Protein AF-A0A0W0SBX5-F1 (afdb_monomer)

Structure (mmCIF, N/CA/C/O backbone):
data_AF-A0A0W0SBX5-F1
#
_entry.id   AF-A0A0W0SBX5-F1
#
loop_
_atom_site.group_PDB
_atom_site.id
_atom_site.type_symbol
_atom_site.label_atom_id
_atom_site.label_alt_id
_atom_site.label_comp_id
_atom_site.label_asym_id
_atom_site.label_entity_id
_atom_site.label_seq_id
_atom_site.pdbx_PDB_ins_code
_atom_site.Cartn_x
_atom_site.Cartn_y
_atom_site.Cartn_z
_atom_site.occupancy
_atom_site.B_iso_or_equiv
_atom_site.auth_seq_id
_atom_site.auth_comp_id
_atom_site.auth_asym_id
_atom_site.auth_atom_id
_atom_site.pdbx_PDB_model_num
ATOM 1 N N . MET A 1 1 ? -6.086 -5.285 13.577 1.00 61.78 1 MET A N 1
ATOM 2 C CA . MET A 1 1 ? -5.305 -4.269 12.849 1.00 61.78 1 MET A CA 1
ATOM 3 C C . MET A 1 1 ? -6.136 -3.092 12.335 1.00 61.78 1 MET A C 1
ATOM 5 O O . MET A 1 1 ? -6.107 -2.035 12.955 1.00 61.78 1 MET A O 1
ATOM 9 N N . ALA A 1 2 ? -6.950 -3.253 11.285 1.00 60.94 2 ALA A N 1
ATOM 10 C CA . ALA A 1 2 ? -7.638 -2.126 10.636 1.00 60.94 2 ALA A CA 1
ATOM 11 C C . ALA A 1 2 ? -8.625 -1.367 11.563 1.00 60.94 2 ALA A C 1
ATOM 13 O O . ALA A 1 2 ? -8.755 -0.146 11.494 1.00 60.94 2 ALA A O 1
ATOM 14 N N . ARG A 1 3 ? -9.231 -2.065 12.538 1.00 68.69 3 ARG A N 1
ATOM 15 C CA . ARG A 1 3 ? -10.043 -1.441 13.605 1.00 68.69 3 ARG A CA 1
ATOM 16 C C . ARG A 1 3 ? -9.234 -0.574 14.584 1.00 68.69 3 ARG A C 1
ATOM 18 O O . ARG A 1 3 ? -9.769 0.415 15.066 1.00 68.69 3 ARG A O 1
ATOM 25 N N . GLN A 1 4 ? -7.970 -0.916 14.855 1.00 70.38 4 GLN A N 1
ATOM 26 C CA . GLN A 1 4 ? -7.074 -0.150 15.741 1.00 70.38 4 GLN A CA 1
ATOM 27 C C . GLN A 1 4 ? -6.416 1.036 15.026 1.00 70.38 4 GLN A C 1
ATOM 29 O O . GLN A 1 4 ? -6.251 2.087 15.633 1.00 70.38 4 GLN A O 1
ATOM 34 N N . LEU A 1 5 ? -6.108 0.904 13.728 1.00 74.12 5 LEU A N 1
ATOM 35 C CA . LEU A 1 5 ? -5.734 2.043 12.878 1.00 74.12 5 LEU A CA 1
ATOM 36 C C . LEU A 1 5 ? -6.829 3.116 12.880 1.00 74.12 5 LEU A C 1
ATOM 38 O O . LEU A 1 5 ? -6.539 4.311 12.829 1.00 74.12 5 LEU A O 1
ATOM 42 N N . GLY A 1 6 ? -8.088 2.684 12.953 1.00 80.56 6 GLY A N 1
ATOM 43 C CA . GLY A 1 6 ? -9.245 3.557 12.894 1.00 80.56 6 GLY A CA 1
ATOM 44 C C . GLY A 1 6 ? -9.530 4.024 11.467 1.00 80.56 6 GLY A C 1
ATOM 45 O O . GLY A 1 6 ? -8.659 4.068 10.593 1.00 80.56 6 GLY A O 1
ATOM 46 N N . LYS A 1 7 ? -10.787 4.404 11.227 1.00 82.88 7 LYS A N 1
ATOM 47 C CA . LYS A 1 7 ? -11.286 4.758 9.891 1.00 82.88 7 LYS A CA 1
ATOM 48 C C . LYS A 1 7 ? -10.495 5.894 9.234 1.00 82.88 7 LYS A C 1
ATOM 50 O O . LYS A 1 7 ? -10.213 5.838 8.043 1.00 82.88 7 LYS A O 1
ATOM 55 N N . LYS A 1 8 ? -10.087 6.899 10.018 1.00 86.00 8 LYS A N 1
ATOM 56 C CA . LYS A 1 8 ? -9.331 8.058 9.519 1.00 86.00 8 LYS A CA 1
ATOM 57 C C . LYS A 1 8 ? -7.982 7.652 8.920 1.00 86.00 8 LYS A C 1
ATOM 59 O O . LYS A 1 8 ? -7.665 8.078 7.817 1.00 86.00 8 LYS A O 1
ATOM 64 N N . ASN A 1 9 ? -7.205 6.821 9.614 1.00 87.31 9 ASN A N 1
ATOM 65 C CA . ASN A 1 9 ? -5.899 6.387 9.112 1.00 87.31 9 ASN A CA 1
ATOM 66 C C . ASN A 1 9 ? -6.038 5.379 7.971 1.00 87.31 9 ASN A C 1
ATOM 68 O O . ASN A 1 9 ? -5.261 5.436 7.025 1.00 87.31 9 ASN A O 1
ATOM 72 N N . CYS A 1 10 ? -7.060 4.519 8.022 1.00 87.56 10 CYS A N 1
ATOM 73 C CA . CYS A 1 10 ? -7.379 3.622 6.915 1.00 87.56 10 CYS A CA 1
ATOM 74 C C . CYS A 1 10 ? -7.674 4.399 5.624 1.00 87.56 10 CYS A C 1
ATOM 76 O O . CYS A 1 10 ? -7.134 4.072 4.575 1.00 87.56 10 CYS A O 1
ATOM 78 N N . ASN A 1 11 ? -8.466 5.470 5.703 1.00 88.06 11 ASN A N 1
ATOM 79 C CA . ASN A 1 11 ? -8.719 6.326 4.546 1.00 88.06 11 ASN A CA 1
ATOM 80 C C . ASN A 1 11 ? -7.433 6.981 4.040 1.00 88.06 11 ASN A C 1
ATOM 82 O O . ASN A 1 11 ? -7.131 6.855 2.868 1.00 88.06 11 ASN A O 1
ATOM 86 N N . ARG A 1 12 ? -6.619 7.574 4.922 1.00 91.06 12 ARG A N 1
ATOM 87 C CA . ARG A 1 12 ? -5.357 8.218 4.512 1.00 91.06 12 ARG A CA 1
ATOM 88 C C . ARG A 1 12 ? -4.397 7.264 3.798 1.00 91.06 12 ARG A C 1
ATOM 90 O O . ARG A 1 12 ? -3.801 7.644 2.799 1.00 91.06 12 ARG A O 1
ATOM 97 N N . LEU A 1 13 ? -4.248 6.041 4.308 1.00 91.62 13 LEU A N 1
ATOM 98 C CA . LEU A 1 13 ? -3.423 5.014 3.668 1.00 91.62 13 LEU A CA 1
ATOM 99 C C . LEU A 1 13 ? -4.002 4.611 2.310 1.00 91.62 13 LEU A C 1
ATOM 101 O O . LEU A 1 13 ? -3.260 4.505 1.341 1.00 91.62 13 LEU A O 1
ATOM 105 N N . TYR A 1 14 ? -5.319 4.416 2.230 1.00 89.81 14 TYR A N 1
ATOM 106 C CA . TYR A 1 14 ? -5.990 4.073 0.980 1.00 89.81 14 TYR A CA 1
ATOM 107 C C . TYR A 1 14 ? -5.849 5.184 -0.070 1.00 89.81 14 TYR A C 1
ATOM 109 O O . TYR A 1 14 ? -5.483 4.908 -1.209 1.00 89.81 14 TYR A O 1
ATOM 117 N N . ASP A 1 15 ? -6.077 6.435 0.329 1.00 89.69 15 ASP A N 1
ATOM 118 C CA . ASP A 1 15 ? -6.019 7.619 -0.531 1.00 89.69 15 ASP A CA 1
ATOM 119 C C . ASP A 1 15 ? -4.601 7.882 -1.058 1.00 89.69 15 ASP A C 1
ATOM 121 O O . ASP A 1 15 ? -4.455 8.389 -2.164 1.00 89.69 15 ASP A O 1
ATOM 125 N N . ALA A 1 16 ? -3.562 7.513 -0.300 1.00 92.56 16 ALA A N 1
ATOM 126 C CA . ALA A 1 16 ? -2.168 7.591 -0.741 1.00 92.56 16 ALA A CA 1
ATOM 127 C C . ALA A 1 16 ? -1.755 6.393 -1.617 1.00 92.56 16 ALA A C 1
ATOM 129 O O . ALA A 1 16 ? -1.022 6.556 -2.590 1.00 92.56 16 ALA A O 1
ATOM 130 N N . LEU A 1 17 ? -2.240 5.186 -1.304 1.00 92.50 17 LEU A N 1
ATOM 131 C CA . LEU A 1 17 ? -1.920 3.974 -2.065 1.00 92.50 17 LEU A CA 1
ATOM 132 C C . LEU A 1 17 ? -2.602 3.953 -3.434 1.00 92.50 17 LEU A C 1
ATOM 134 O O . LEU A 1 17 ? -2.013 3.486 -4.401 1.00 92.50 17 LEU A O 1
ATOM 138 N N . HIS A 1 18 ? -3.837 4.449 -3.525 1.00 90.81 18 HIS A N 1
ATOM 139 C CA . HIS A 1 18 ? -4.639 4.399 -4.745 1.00 90.81 18 HIS A CA 1
ATOM 140 C C . HIS A 1 18 ? -3.977 5.092 -5.948 1.00 90.81 18 HIS A C 1
ATOM 142 O O . HIS A 1 18 ? -3.876 4.472 -7.003 1.00 90.81 18 HIS A O 1
ATOM 148 N N . PRO A 1 19 ? -3.514 6.352 -5.861 1.00 90.44 19 PRO A N 1
ATOM 149 C CA . PRO A 1 19 ? -2.805 6.970 -6.975 1.00 90.44 19 PRO A CA 1
ATOM 150 C C . PRO A 1 19 ? -1.482 6.254 -7.264 1.00 90.44 19 PRO A C 1
ATOM 152 O O . PRO A 1 19 ? -1.162 6.045 -8.428 1.00 90.44 19 PRO A O 1
ATOM 155 N N . LEU A 1 20 ? -0.759 5.816 -6.226 1.00 91.62 20 LEU A N 1
ATOM 156 C CA . LEU A 1 20 ? 0.518 5.129 -6.387 1.00 91.62 20 LEU A CA 1
ATOM 157 C C . LEU A 1 20 ? 0.365 3.813 -7.160 1.00 91.62 20 LEU A C 1
ATOM 159 O O . LEU A 1 20 ? 1.062 3.622 -8.144 1.00 91.62 20 LEU A O 1
ATOM 163 N N . ILE A 1 21 ? -0.566 2.935 -6.763 1.00 90.25 21 ILE A N 1
ATOM 164 C CA . ILE A 1 21 ? -0.762 1.602 -7.367 1.00 90.25 21 ILE A CA 1
ATOM 165 C C . ILE A 1 21 ? -1.194 1.671 -8.840 1.00 90.25 21 ILE A C 1
ATOM 167 O O . ILE A 1 21 ? -0.998 0.722 -9.596 1.00 90.25 21 ILE A O 1
ATOM 171 N N . ASN A 1 22 ? -1.795 2.792 -9.246 1.00 88.25 22 ASN A N 1
ATOM 172 C CA . ASN A 1 22 ? -2.216 3.022 -10.624 1.00 88.25 22 ASN A CA 1
ATOM 173 C C . ASN A 1 22 ? -1.044 3.422 -11.539 1.00 88.25 22 ASN A C 1
ATOM 175 O O . ASN A 1 22 ? -1.139 3.250 -12.753 1.00 88.25 22 ASN A O 1
ATOM 179 N N . GLU A 1 23 ? 0.080 3.880 -10.981 1.00 88.62 23 GLU A N 1
ATOM 180 C CA . GLU A 1 23 ? 1.330 4.120 -11.711 1.00 88.62 23 GLU A CA 1
ATOM 181 C C . GLU A 1 23 ? 2.117 2.805 -11.863 1.00 88.62 23 GLU A C 1
ATOM 183 O O . GLU A 1 23 ? 3.147 2.585 -11.225 1.00 88.62 23 GLU A O 1
ATOM 188 N N . LYS A 1 24 ? 1.614 1.894 -12.710 1.00 85.56 24 LYS A N 1
ATOM 189 C CA . LYS A 1 24 ? 2.171 0.535 -12.896 1.00 85.56 24 LYS A CA 1
ATOM 190 C C . LYS A 1 24 ? 3.661 0.512 -13.273 1.00 85.56 24 LYS A C 1
ATOM 192 O O . LYS A 1 24 ? 4.364 -0.441 -12.935 1.00 85.56 24 LYS A O 1
ATOM 197 N N . SER A 1 25 ? 4.154 1.564 -13.929 1.00 84.88 25 SER A N 1
ATOM 198 C CA . SER A 1 25 ? 5.571 1.732 -14.281 1.00 84.88 25 SER A CA 1
ATOM 199 C C . SER A 1 25 ? 6.487 1.643 -13.057 1.00 84.88 25 SER A C 1
ATOM 201 O O . SER A 1 25 ? 7.523 0.992 -13.122 1.00 84.88 25 SER A O 1
ATOM 203 N N . LEU A 1 26 ? 6.068 2.183 -11.907 1.00 86.94 26 LEU A N 1
ATOM 204 C CA . LEU A 1 26 ? 6.850 2.166 -10.666 1.00 86.94 26 LEU A CA 1
ATOM 205 C C . LEU A 1 26 ? 7.047 0.767 -10.075 1.00 86.94 26 LEU A C 1
ATOM 207 O O . LEU A 1 26 ? 7.938 0.560 -9.250 1.00 86.94 26 LEU A O 1
ATOM 211 N N . PHE A 1 27 ? 6.202 -0.190 -10.446 1.00 88.38 27 PHE A N 1
ATOM 212 C CA . PHE A 1 27 ? 6.235 -1.554 -9.919 1.00 88.38 27 PHE A CA 1
ATOM 213 C C . PHE A 1 27 ? 6.923 -2.535 -10.854 1.00 88.38 27 PHE A C 1
ATOM 215 O O . PHE A 1 27 ? 7.151 -3.675 -10.466 1.00 88.38 27 PHE A O 1
ATOM 222 N N . THR A 1 28 ? 7.265 -2.098 -12.062 1.00 85.06 28 THR A N 1
ATOM 223 C CA . THR A 1 28 ? 7.943 -2.930 -13.047 1.00 85.06 28 THR A CA 1
ATOM 224 C C . THR A 1 28 ? 9.409 -3.102 -12.627 1.00 85.06 28 THR A C 1
ATOM 226 O O . THR A 1 28 ? 10.097 -2.099 -12.439 1.00 85.06 28 THR A O 1
ATOM 229 N N . PRO A 1 29 ? 9.895 -4.339 -12.407 1.00 79.38 29 PRO A N 1
ATOM 230 C CA . PRO A 1 29 ? 11.298 -4.595 -12.089 1.00 79.38 29 PRO A CA 1
ATOM 231 C C . PRO A 1 29 ? 12.240 -4.090 -13.182 1.00 79.38 29 PRO A C 1
ATOM 233 O O . PRO A 1 29 ? 11.933 -4.209 -14.368 1.00 79.38 29 PRO A O 1
ATOM 236 N N . GLU A 1 30 ? 13.425 -3.617 -12.798 1.00 69.31 30 GLU A N 1
ATOM 237 C CA . GLU A 1 30 ? 14.488 -3.367 -13.773 1.00 69.31 30 GLU A CA 1
ATOM 238 C C . GLU A 1 30 ? 14.904 -4.693 -14.438 1.00 69.31 30 GLU A C 1
ATOM 240 O O . GLU A 1 30 ? 15.029 -5.718 -13.751 1.00 69.31 30 GLU A O 1
ATOM 245 N N . PRO A 1 31 ? 15.131 -4.714 -15.763 1.00 62.50 31 PRO A N 1
ATOM 246 C CA . PRO A 1 31 ? 15.545 -5.919 -16.465 1.00 62.50 31 PRO A CA 1
ATOM 247 C C . PRO A 1 31 ? 16.885 -6.418 -15.910 1.00 62.50 31 PRO A C 1
ATOM 249 O O . PRO A 1 31 ? 17.939 -5.813 -16.102 1.00 62.50 31 PRO A O 1
ATOM 252 N N . SER A 1 32 ? 16.848 -7.544 -15.195 1.00 56.53 32 SER A N 1
ATOM 253 C CA . SER A 1 32 ? 18.046 -8.151 -14.619 1.00 56.53 32 SER A CA 1
ATOM 254 C C . SER A 1 32 ? 18.744 -9.063 -15.633 1.00 56.53 32 SER A C 1
ATOM 256 O O . SER A 1 32 ? 18.106 -9.860 -16.318 1.00 56.53 32 SER A O 1
ATOM 258 N N . SER A 1 33 ? 20.077 -9.020 -15.679 1.00 55.09 33 SER A N 1
ATOM 259 C CA . SER A 1 33 ? 20.914 -9.906 -16.508 1.00 55.09 33 SER A CA 1
ATOM 260 C C . SER A 1 33 ? 20.947 -11.370 -16.032 1.00 55.09 33 SER A C 1
ATOM 262 O O . SER A 1 33 ? 21.707 -12.176 -16.567 1.00 55.09 33 SER A O 1
ATOM 264 N N . ARG A 1 34 ? 20.158 -11.730 -15.006 1.00 56.97 34 ARG A N 1
ATOM 265 C CA . ARG A 1 34 ? 20.219 -13.034 -14.320 1.00 56.97 34 ARG A CA 1
ATOM 266 C C . ARG A 1 34 ? 19.459 -14.156 -15.043 1.00 56.97 34 ARG A C 1
ATOM 268 O O . ARG A 1 34 ? 19.616 -15.314 -14.661 1.00 56.97 34 ARG A O 1
ATOM 275 N N . TRP A 1 35 ? 18.686 -13.861 -16.089 1.00 51.84 35 TRP A N 1
ATOM 276 C CA . TRP A 1 35 ? 17.986 -14.881 -16.876 1.00 51.84 35 TRP A CA 1
ATOM 277 C C . TRP A 1 35 ? 18.688 -15.157 -18.209 1.00 51.84 35 TRP A C 1
ATOM 279 O O . TRP A 1 35 ? 18.577 -14.387 -19.157 1.00 51.84 35 TRP A O 1
ATOM 289 N N . SER A 1 36 ? 19.390 -16.294 -18.285 1.00 51.25 36 SER A N 1
ATOM 290 C CA . SER A 1 36 ? 19.742 -16.907 -19.570 1.00 51.25 36 SER A CA 1
ATOM 291 C C .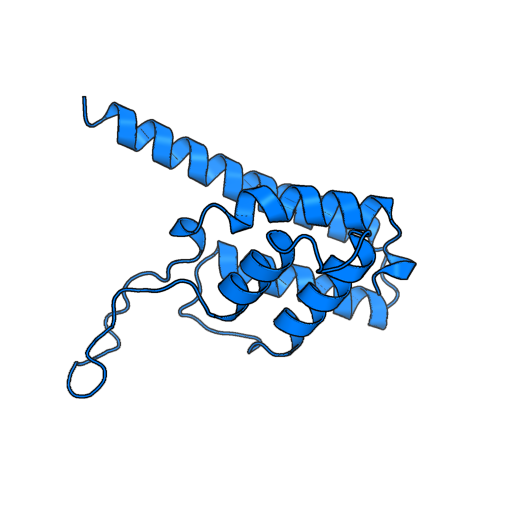 SER A 1 36 ? 18.562 -17.753 -20.059 1.00 51.25 36 SER A C 1
ATOM 293 O O . SER A 1 36 ? 18.002 -18.587 -19.347 1.00 51.25 36 SER A O 1
ATOM 295 N N . THR A 1 37 ? 18.128 -17.435 -21.267 1.00 53.00 37 THR A N 1
ATOM 296 C CA . THR A 1 37 ? 16.898 -17.849 -21.932 1.00 53.00 37 THR A CA 1
ATOM 297 C C . THR A 1 37 ? 17.004 -19.258 -22.501 1.00 53.00 37 THR A C 1
ATOM 299 O O . THR A 1 37 ? 17.654 -19.446 -23.521 1.00 53.00 37 THR A O 1
ATOM 302 N N . LEU A 1 38 ? 16.309 -20.236 -21.910 1.00 52.12 38 LEU A N 1
ATOM 303 C CA . LEU A 1 38 ? 15.926 -21.457 -22.644 1.00 52.12 38 LEU A CA 1
ATOM 304 C C . LEU A 1 38 ? 14.524 -22.008 -22.316 1.00 52.12 38 LEU A C 1
ATOM 306 O O . LEU A 1 38 ? 14.012 -22.782 -23.117 1.00 52.12 38 LEU A O 1
ATOM 310 N N . PHE A 1 39 ? 13.862 -21.608 -21.218 1.00 54.22 39 PHE A N 1
ATOM 311 C CA . PHE A 1 39 ? 12.569 -22.217 -20.832 1.00 54.22 39 PHE A CA 1
ATOM 312 C C . PHE A 1 39 ? 11.453 -21.255 -20.389 1.00 54.22 39 PHE A C 1
ATOM 314 O O . PHE A 1 39 ? 10.336 -21.709 -20.160 1.00 54.22 39 PHE A O 1
ATOM 321 N N . PHE A 1 40 ? 11.702 -19.944 -20.318 1.00 54.06 40 PHE A N 1
ATOM 322 C CA . PHE A 1 40 ? 10.678 -18.946 -19.981 1.00 54.06 40 PHE A CA 1
ATOM 323 C C . PHE A 1 40 ? 10.681 -17.859 -21.059 1.00 54.06 40 PHE A C 1
ATOM 325 O O . PHE A 1 40 ? 11.558 -17.003 -21.076 1.00 54.06 40 PHE A O 1
ATOM 332 N N . THR A 1 41 ? 9.763 -17.960 -22.021 1.00 46.34 41 THR A N 1
ATOM 333 C CA . THR A 1 41 ? 9.735 -17.133 -23.242 1.00 46.34 41 THR A CA 1
ATOM 334 C C . THR A 1 41 ? 8.974 -15.811 -23.115 1.00 46.34 41 THR A C 1
ATOM 336 O O . THR A 1 41 ? 8.921 -15.077 -24.091 1.00 46.34 41 THR A O 1
ATOM 339 N N . ASP A 1 42 ? 8.458 -15.461 -21.937 1.00 46.25 42 ASP A N 1
ATOM 340 C CA . ASP A 1 42 ? 7.831 -14.157 -21.677 1.00 46.25 42 ASP A CA 1
ATOM 341 C C . ASP A 1 42 ? 8.496 -13.493 -20.467 1.00 46.25 42 ASP A C 1
ATOM 343 O O . ASP A 1 42 ? 8.020 -13.572 -19.338 1.00 46.25 42 ASP A O 1
ATOM 347 N N . THR A 1 43 ? 9.652 -12.869 -20.690 1.00 54.44 43 THR A N 1
ATOM 348 C CA . THR A 1 43 ? 10.383 -12.102 -19.666 1.00 54.44 43 THR A CA 1
ATOM 349 C C . THR A 1 43 ? 10.387 -10.610 -19.989 1.00 54.44 43 THR A C 1
ATOM 351 O O . THR A 1 43 ? 11.417 -9.946 -19.869 1.00 54.44 43 THR A O 1
ATOM 354 N N . SER A 1 44 ? 9.257 -10.049 -20.427 1.00 55.62 44 SER A N 1
ATOM 355 C CA . SER A 1 44 ? 9.042 -8.618 -20.195 1.00 55.62 44 SER A CA 1
ATOM 356 C C . SER A 1 44 ? 8.880 -8.432 -18.686 1.00 55.62 44 SER A C 1
ATOM 358 O O . SER A 1 44 ? 8.110 -9.193 -18.098 1.00 55.62 44 SER A O 1
ATOM 360 N N . PRO A 1 45 ? 9.578 -7.489 -18.033 1.00 60.53 45 PRO A N 1
ATOM 361 C CA . PRO A 1 45 ? 9.348 -7.245 -16.619 1.00 60.53 45 PRO A CA 1
ATOM 362 C C . PRO A 1 45 ? 7.871 -6.881 -16.435 1.00 60.53 45 PRO A C 1
ATOM 364 O O . PRO A 1 45 ? 7.375 -5.914 -17.011 1.00 60.53 45 PRO A O 1
ATOM 367 N N . THR A 1 46 ? 7.143 -7.724 -15.709 1.00 72.94 46 THR A N 1
ATOM 368 C CA . THR A 1 46 ? 5.725 -7.530 -15.413 1.00 72.94 46 THR A CA 1
ATOM 369 C C . THR A 1 46 ? 5.559 -7.029 -13.989 1.00 72.94 46 THR A C 1
ATOM 371 O O . THR A 1 46 ? 6.432 -7.186 -13.131 1.00 72.94 46 THR A O 1
ATOM 374 N N . THR A 1 47 ? 4.426 -6.377 -13.736 1.00 81.88 47 THR A N 1
ATOM 375 C CA . THR A 1 47 ? 4.061 -5.957 -12.385 1.00 81.88 47 THR A CA 1
ATOM 376 C C . THR A 1 47 ? 3.984 -7.194 -11.474 1.00 81.88 47 THR A C 1
ATOM 378 O O . THR A 1 47 ? 3.387 -8.194 -11.866 1.00 81.88 47 THR A O 1
ATOM 381 N N . PRO A 1 48 ? 4.572 -7.169 -10.263 1.00 86.00 48 PRO A N 1
ATOM 382 C CA . PRO A 1 48 ? 4.504 -8.299 -9.348 1.00 86.00 48 PRO A CA 1
ATOM 383 C C . PRO A 1 48 ? 3.055 -8.690 -9.038 1.00 86.00 48 PRO A C 1
ATOM 385 O O . PRO A 1 48 ? 2.247 -7.829 -8.698 1.00 86.00 48 PRO A O 1
ATOM 388 N N . GLU A 1 49 ? 2.751 -9.989 -9.027 1.00 87.75 49 GLU A N 1
ATOM 389 C CA . GLU A 1 49 ? 1.389 -10.521 -8.828 1.00 87.75 49 GLU A CA 1
ATOM 390 C C . GLU A 1 49 ? 0.682 -9.946 -7.583 1.00 87.75 49 GLU A C 1
ATOM 392 O O . GLU A 1 49 ? -0.513 -9.674 -7.587 1.00 87.75 49 GLU A O 1
ATOM 397 N N . GLY A 1 50 ? 1.408 -9.710 -6.482 1.00 88.00 50 GLY A N 1
ATOM 398 C CA . GLY A 1 50 ? 0.813 -9.089 -5.288 1.00 88.00 50 GLY A CA 1
ATOM 399 C C . GLY A 1 50 ? 0.369 -7.640 -5.487 1.00 88.00 50 GLY A C 1
ATOM 400 O O . GLY A 1 50 ? -0.635 -7.234 -4.911 1.00 88.00 50 GLY A O 1
ATOM 401 N N . ILE A 1 51 ? 1.069 -6.873 -6.321 1.00 91.31 51 ILE A N 1
ATOM 402 C CA . ILE A 1 51 ? 0.676 -5.509 -6.690 1.00 91.31 51 ILE A CA 1
ATOM 403 C C . ILE A 1 51 ? -0.560 -5.550 -7.593 1.00 91.31 51 ILE A C 1
ATOM 405 O O . ILE A 1 51 ? -1.471 -4.746 -7.402 1.00 91.31 51 ILE A O 1
ATOM 409 N N . GLU A 1 52 ? -0.640 -6.518 -8.510 1.00 89.19 52 GLU A N 1
ATOM 410 C CA . GLU A 1 52 ? -1.826 -6.729 -9.348 1.00 89.19 52 GLU A CA 1
ATOM 411 C C . GLU A 1 5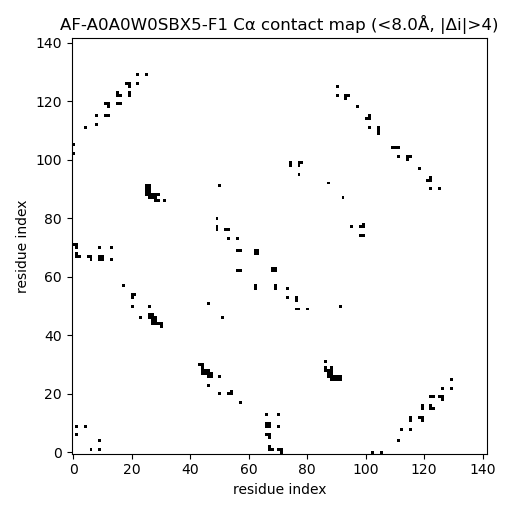2 ? -3.054 -7.079 -8.502 1.00 89.19 52 GLU A C 1
ATOM 413 O O . GLU A 1 52 ? -4.077 -6.405 -8.607 1.00 89.19 52 GLU A O 1
ATOM 418 N N . GLN A 1 53 ? -2.926 -8.029 -7.569 1.00 90.00 53 GLN A N 1
ATOM 419 C CA . GLN A 1 53 ? -4.003 -8.391 -6.641 1.00 90.00 53 GLN A CA 1
ATOM 420 C C . GLN A 1 53 ? -4.460 -7.197 -5.782 1.00 90.00 53 GLN A C 1
ATOM 422 O O . GLN A 1 53 ? -5.656 -7.019 -5.543 1.00 90.00 53 GLN A O 1
ATOM 427 N N . ILE A 1 54 ? -3.530 -6.344 -5.327 1.00 90.94 54 ILE A N 1
ATOM 428 C CA . ILE A 1 54 ? -3.870 -5.106 -4.604 1.00 90.94 54 ILE A CA 1
ATOM 429 C C . ILE A 1 54 ? -4.631 -4.140 -5.521 1.00 90.94 54 ILE A C 1
ATOM 431 O O . ILE A 1 54 ? -5.654 -3.593 -5.109 1.00 90.94 54 ILE A O 1
ATOM 435 N N . SER A 1 55 ? -4.167 -3.946 -6.758 1.00 89.38 55 SER A N 1
ATOM 436 C CA . SER A 1 55 ? -4.817 -3.074 -7.743 1.00 89.38 55 SER A CA 1
ATOM 437 C C . SER A 1 55 ? -6.247 -3.535 -8.044 1.00 89.38 55 SER A C 1
ATOM 439 O O . SER A 1 55 ? -7.188 -2.749 -7.920 1.00 89.38 55 SER A O 1
ATOM 441 N N . GLU A 1 56 ? -6.448 -4.824 -8.325 1.00 88.19 56 GLU A N 1
ATOM 442 C CA . GLU A 1 56 ? -7.772 -5.414 -8.554 1.00 88.19 56 GLU A CA 1
ATOM 443 C C . GLU A 1 56 ? -8.707 -5.216 -7.360 1.00 88.19 56 GLU A C 1
ATOM 445 O O . GLU A 1 56 ? -9.883 -4.868 -7.513 1.00 88.19 56 GLU A O 1
ATOM 450 N N . LEU A 1 57 ? -8.181 -5.379 -6.146 1.00 87.94 57 LEU A N 1
ATOM 451 C CA . LEU A 1 57 ? -8.952 -5.198 -4.927 1.00 87.94 57 LEU A CA 1
ATOM 452 C C . LEU A 1 57 ? -9.446 -3.758 -4.759 1.00 87.94 57 LEU A C 1
ATOM 454 O O . LEU A 1 57 ? -10.575 -3.553 -4.294 1.00 87.94 57 LEU A O 1
ATOM 458 N N . MET A 1 58 ? -8.622 -2.781 -5.143 1.00 83.75 58 MET A N 1
ATOM 459 C CA . MET A 1 58 ? -8.951 -1.355 -5.097 1.00 83.75 58 MET A CA 1
ATOM 460 C C . MET A 1 58 ? -9.928 -0.940 -6.204 1.00 83.75 58 MET A C 1
ATOM 462 O O . MET A 1 58 ? -10.795 -0.101 -5.955 1.00 83.75 58 MET A O 1
ATOM 466 N N . LEU A 1 59 ? -9.834 -1.553 -7.387 1.00 78.31 59 LEU A N 1
ATOM 467 C CA . LEU A 1 59 ? -10.756 -1.329 -8.506 1.00 78.31 59 LEU A CA 1
ATOM 468 C C . LEU A 1 59 ? -12.121 -1.988 -8.282 1.00 78.31 59 LEU A C 1
ATOM 470 O O . LEU A 1 59 ? -13.136 -1.512 -8.790 1.00 78.31 59 LEU A O 1
ATOM 474 N N . SER A 1 60 ? -12.166 -3.078 -7.513 1.00 73.38 60 SER A N 1
ATOM 475 C CA . SER A 1 60 ? -13.398 -3.823 -7.302 1.00 73.38 60 SER A CA 1
ATOM 476 C C . SER A 1 60 ? -14.410 -3.052 -6.427 1.00 73.38 60 SER A C 1
ATOM 478 O O . SER A 1 60 ? -14.168 -2.769 -5.239 1.00 73.38 60 SER A O 1
ATOM 480 N N . PRO A 1 61 ? -15.614 -2.765 -6.965 1.00 61.31 61 PRO A N 1
ATOM 481 C CA . PRO A 1 61 ? -16.682 -2.117 -6.211 1.00 61.31 61 PRO A CA 1
ATOM 482 C C . PRO A 1 61 ? -17.276 -3.043 -5.135 1.00 61.31 61 PRO A C 1
ATOM 484 O O . PRO A 1 61 ? -17.921 -2.563 -4.202 1.00 61.31 61 PRO A O 1
ATOM 487 N N . THR A 1 62 ? -17.035 -4.358 -5.221 1.00 57.84 62 THR A N 1
ATOM 488 C CA . THR A 1 62 ? -17.564 -5.382 -4.303 1.00 57.84 62 THR A CA 1
ATOM 489 C C . THR A 1 62 ? -16.606 -5.741 -3.162 1.00 57.84 62 THR A C 1
ATOM 491 O O . THR A 1 62 ? -17.009 -6.427 -2.223 1.00 57.84 62 THR A O 1
ATOM 494 N N . SER A 1 63 ? -15.367 -5.231 -3.163 1.00 57.88 63 SER A N 1
ATOM 495 C CA . SER A 1 63 ? -14.338 -5.537 -2.150 1.00 57.88 63 SER A CA 1
ATOM 496 C C . SER A 1 63 ? -14.662 -5.098 -0.715 1.00 57.88 63 SER A C 1
ATOM 498 O O . SER A 1 63 ? -13.940 -5.480 0.211 1.00 57.88 63 SER A O 1
ATOM 500 N N . GLY A 1 64 ? -15.756 -4.361 -0.516 1.00 55.94 64 GLY A N 1
ATOM 501 C CA . GLY A 1 64 ? -16.261 -3.886 0.769 1.00 55.94 64 GLY A CA 1
ATOM 502 C C . GLY A 1 64 ? -16.672 -2.419 0.675 1.00 55.94 64 GLY A C 1
ATOM 503 O O . GLY A 1 64 ? -16.049 -1.634 -0.032 1.00 55.94 64 GLY A O 1
ATOM 504 N N . LYS A 1 65 ? -17.727 -2.017 1.392 1.00 62.19 65 LYS A N 1
ATOM 505 C CA . LYS A 1 65 ? -18.183 -0.612 1.412 1.00 62.19 65 LYS A CA 1
ATOM 506 C C . LYS A 1 65 ? -17.229 0.313 2.186 1.00 62.19 65 LYS A C 1
ATOM 508 O O . LYS A 1 65 ? -17.354 1.527 2.084 1.00 62.19 65 LYS A O 1
ATOM 513 N N . ASP A 1 66 ? -16.302 -0.261 2.958 1.00 74.88 66 ASP A N 1
ATOM 514 C CA . ASP A 1 66 ? -15.400 0.449 3.864 1.00 74.88 66 ASP A CA 1
ATOM 515 C C . ASP A 1 66 ? -13.928 0.169 3.516 1.00 74.88 66 ASP A C 1
ATOM 517 O O . ASP A 1 66 ? -13.527 -0.982 3.319 1.00 74.88 66 ASP A O 1
ATOM 521 N N . ASN A 1 67 ? -13.117 1.227 3.479 1.00 81.31 67 ASN A N 1
ATOM 522 C CA . ASN A 1 67 ? -11.671 1.168 3.256 1.00 81.31 67 ASN A CA 1
ATOM 523 C C . ASN A 1 67 ? -10.953 0.341 4.328 1.00 81.31 67 ASN A C 1
ATOM 525 O O . ASN A 1 67 ? -9.889 -0.213 4.067 1.00 81.31 67 ASN A O 1
ATOM 529 N N . LEU A 1 68 ? -11.564 0.196 5.507 1.00 83.62 68 LEU A N 1
ATOM 530 C CA . LEU A 1 68 ? -11.093 -0.702 6.557 1.00 83.62 68 LEU A CA 1
ATOM 531 C C . LEU A 1 68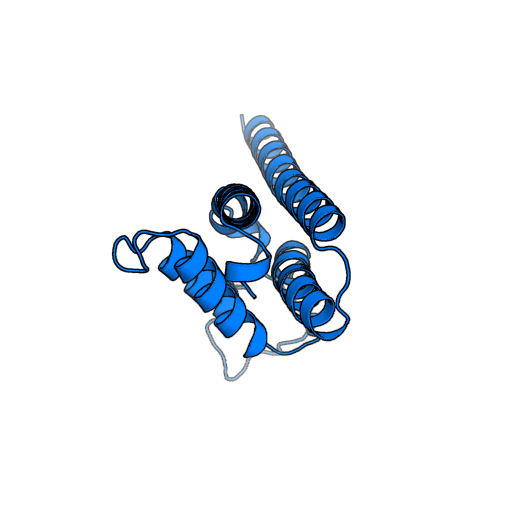 ? -11.002 -2.157 6.069 1.00 83.62 68 LEU A C 1
ATOM 533 O O . LEU A 1 68 ? -9.967 -2.796 6.240 1.00 83.62 68 LEU A O 1
ATOM 537 N N . VAL A 1 69 ? -12.061 -2.666 5.431 1.00 84.56 69 VAL A N 1
ATOM 538 C CA . VAL A 1 69 ? -12.113 -4.051 4.926 1.00 84.56 69 VAL A CA 1
ATOM 539 C C . VAL A 1 69 ? -11.153 -4.231 3.754 1.00 84.56 69 VAL A C 1
ATOM 541 O O . VAL A 1 69 ? -10.503 -5.267 3.632 1.00 84.56 69 VAL A O 1
ATOM 544 N N . ARG A 1 70 ? -11.028 -3.207 2.900 1.00 86.69 70 ARG A N 1
ATOM 545 C CA . ARG A 1 70 ? -10.074 -3.235 1.787 1.00 86.69 70 ARG A CA 1
ATOM 546 C C . ARG A 1 70 ? -8.638 -3.334 2.287 1.00 86.69 70 ARG A C 1
ATOM 548 O O . ARG A 1 70 ? -7.900 -4.198 1.831 1.00 86.69 70 ARG A O 1
ATOM 555 N N . LEU A 1 71 ? -8.264 -2.506 3.261 1.00 87.56 71 LEU A N 1
ATOM 556 C CA . LEU A 1 71 ? -6.927 -2.551 3.845 1.00 87.56 71 LEU A CA 1
ATOM 557 C C . LEU A 1 71 ? -6.637 -3.868 4.557 1.00 87.56 71 LEU A C 1
ATOM 559 O O . LEU A 1 71 ? -5.526 -4.366 4.452 1.00 87.56 71 LEU A O 1
ATOM 563 N N . GLU A 1 72 ? -7.616 -4.459 5.240 1.00 86.94 72 GLU A N 1
ATOM 564 C CA . GLU A 1 72 ? -7.442 -5.771 5.868 1.00 86.94 72 GLU A CA 1
ATOM 565 C C . GLU A 1 72 ? -7.060 -6.853 4.849 1.00 86.94 72 GLU A C 1
ATOM 567 O O . GLU A 1 72 ? -6.109 -7.599 5.070 1.00 86.94 72 GLU A O 1
ATOM 572 N N . LYS A 1 73 ? -7.731 -6.880 3.696 1.00 89.44 73 LYS A N 1
ATOM 573 C CA . LYS A 1 73 ? -7.392 -7.805 2.609 1.00 89.44 73 LYS A CA 1
ATOM 574 C C . LYS A 1 73 ? -6.047 -7.474 1.953 1.00 89.44 73 LYS A C 1
ATOM 576 O O . LYS A 1 73 ? -5.274 -8.379 1.669 1.00 89.44 73 LYS A O 1
ATOM 581 N N . ILE A 1 74 ? -5.730 -6.191 1.761 1.00 90.44 74 ILE A N 1
ATOM 582 C CA . ILE A 1 74 ? -4.414 -5.760 1.250 1.00 90.44 74 ILE A CA 1
ATOM 583 C C . ILE A 1 74 ? -3.291 -6.255 2.170 1.00 90.44 74 ILE A C 1
ATOM 585 O O . ILE A 1 74 ? -2.270 -6.749 1.701 1.00 90.44 74 ILE A O 1
ATOM 589 N N . LEU A 1 75 ? -3.482 -6.175 3.486 1.00 88.69 75 LEU A N 1
ATOM 590 C CA . LEU A 1 75 ? -2.504 -6.659 4.459 1.00 88.69 75 LEU A CA 1
ATOM 591 C C . LEU A 1 75 ? -2.313 -8.179 4.390 1.00 88.69 75 LEU A C 1
ATOM 593 O O . LEU A 1 75 ? -1.181 -8.636 4.528 1.00 88.69 75 LEU A O 1
ATOM 597 N N . GLN A 1 76 ? -3.379 -8.946 4.139 1.00 89.31 76 GLN A N 1
ATOM 598 C CA . GLN A 1 76 ? -3.287 -10.396 3.916 1.00 89.31 76 GLN A CA 1
ATOM 599 C C . GLN A 1 76 ? -2.431 -10.712 2.686 1.00 89.31 76 GLN A C 1
ATOM 601 O O . GLN A 1 76 ? -1.486 -11.487 2.791 1.00 89.31 76 GLN A O 1
ATOM 606 N N . ILE A 1 77 ? -2.670 -10.021 1.566 1.00 90.50 77 ILE A N 1
ATOM 607 C CA . ILE A 1 77 ? -1.864 -10.182 0.343 1.00 90.50 77 ILE A CA 1
ATOM 608 C C . ILE A 1 77 ? -0.377 -9.946 0.641 1.00 90.50 77 ILE A C 1
ATOM 610 O O . ILE A 1 77 ? 0.476 -10.705 0.191 1.00 90.50 77 ILE A O 1
ATOM 614 N N . VAL A 1 78 ? -0.047 -8.916 1.427 1.00 90.25 78 VAL A N 1
ATOM 615 C CA . VAL A 1 78 ? 1.345 -8.588 1.779 1.00 90.25 78 VAL A CA 1
ATOM 616 C C . VAL A 1 78 ? 1.991 -9.607 2.726 1.00 90.25 78 VAL A C 1
ATOM 618 O O . VAL A 1 78 ? 3.205 -9.840 2.638 1.00 90.25 78 VAL A O 1
ATOM 621 N N . LEU A 1 79 ? 1.214 -10.209 3.628 1.00 87.25 79 LEU A N 1
ATOM 622 C CA . LEU A 1 79 ? 1.692 -11.271 4.518 1.00 87.25 79 LEU A CA 1
ATOM 623 C C . LEU A 1 79 ? 2.121 -12.515 3.740 1.00 87.25 79 LEU A C 1
ATOM 625 O O . LEU A 1 79 ? 3.152 -13.096 4.065 1.00 87.25 79 LEU A O 1
ATOM 629 N N . ASP A 1 80 ? 1.409 -12.842 2.664 1.00 88.94 80 ASP A N 1
ATOM 630 C CA . ASP A 1 80 ? 1.712 -13.999 1.817 1.00 88.94 80 ASP A CA 1
ATOM 631 C C . ASP A 1 80 ? 2.937 -13.789 0.911 1.00 88.94 80 ASP A C 1
ATOM 633 O O . ASP A 1 80 ? 3.338 -14.688 0.171 1.00 88.94 80 ASP A O 1
ATOM 637 N N . ARG A 1 81 ? 3.545 -12.595 0.909 1.00 88.56 81 ARG A N 1
ATOM 638 C CA . ARG A 1 81 ? 4.716 -12.301 0.069 1.00 88.56 81 ARG A CA 1
ATOM 639 C C . ARG A 1 81 ? 6.037 -12.566 0.800 1.00 88.56 81 ARG A C 1
ATOM 641 O O . ARG A 1 81 ? 6.130 -12.346 2.007 1.00 88.56 81 ARG A O 1
ATOM 648 N N . PRO A 1 82 ? 7.117 -12.918 0.074 1.00 86.81 82 PRO A N 1
ATOM 649 C CA . PRO A 1 82 ? 8.448 -13.044 0.664 1.00 86.81 82 PRO A CA 1
ATOM 650 C C . PRO A 1 82 ? 8.935 -11.733 1.293 1.00 86.81 82 PRO A C 1
ATOM 652 O O . PRO A 1 82 ? 8.637 -10.641 0.786 1.00 86.81 82 PRO A O 1
ATOM 655 N N . ILE A 1 83 ? 9.708 -11.835 2.377 1.00 81.75 83 ILE A N 1
ATOM 656 C CA . ILE A 1 83 ? 10.208 -10.676 3.134 1.00 81.75 83 ILE A CA 1
ATOM 657 C C . ILE A 1 83 ? 11.147 -9.831 2.273 1.00 81.75 83 ILE A C 1
ATOM 659 O O . ILE A 1 83 ? 10.901 -8.637 2.113 1.00 81.75 83 ILE A O 1
ATOM 663 N N . ALA A 1 84 ? 12.157 -10.463 1.679 1.00 78.31 84 ALA A N 1
ATOM 664 C CA . ALA A 1 84 ? 13.170 -9.820 0.854 1.00 78.31 84 ALA A CA 1
ATOM 665 C C . ALA A 1 84 ? 13.180 -10.426 -0.550 1.00 78.31 84 ALA A C 1
ATOM 667 O O . ALA A 1 84 ? 12.962 -11.625 -0.717 1.00 78.31 84 ALA A O 1
ATOM 668 N N . ASP A 1 85 ? 13.409 -9.571 -1.537 1.00 80.31 85 ASP A N 1
ATOM 669 C CA . ASP A 1 85 ? 13.540 -9.926 -2.944 1.00 80.31 85 ASP A CA 1
ATOM 670 C C . ASP A 1 85 ? 14.236 -8.754 -3.640 1.00 80.31 85 ASP A C 1
ATOM 672 O O . ASP A 1 85 ? 13.692 -7.650 -3.717 1.00 80.31 85 ASP A O 1
ATOM 676 N N . GLU A 1 86 ? 15.470 -8.988 -4.078 1.00 78.44 86 GLU A N 1
ATOM 677 C CA . GLU A 1 86 ? 16.341 -7.967 -4.672 1.00 78.44 86 GLU A CA 1
ATOM 678 C C . GLU A 1 86 ? 15.846 -7.480 -6.037 1.00 78.44 86 GLU A C 1
ATOM 680 O O . GLU A 1 86 ? 16.304 -6.451 -6.519 1.00 78.44 86 GLU A O 1
ATOM 685 N N . THR A 1 87 ? 14.931 -8.215 -6.671 1.00 81.81 87 THR A N 1
ATOM 686 C CA . THR A 1 87 ? 14.414 -7.871 -8.001 1.00 81.81 87 THR A CA 1
ATOM 687 C C . THR A 1 87 ? 13.281 -6.849 -7.941 1.00 81.81 87 THR A C 1
ATOM 689 O O . THR A 1 87 ? 12.878 -6.300 -8.961 1.00 81.81 87 THR A O 1
ATOM 692 N N . ARG A 1 88 ? 12.759 -6.559 -6.744 1.00 85.44 88 ARG A N 1
ATOM 693 C CA . ARG A 1 88 ? 11.642 -5.631 -6.558 1.00 85.44 88 ARG A CA 1
ATOM 694 C C . ARG A 1 88 ? 12.070 -4.187 -6.758 1.00 85.44 88 ARG A C 1
ATOM 696 O O . ARG A 1 88 ? 13.090 -3.749 -6.229 1.0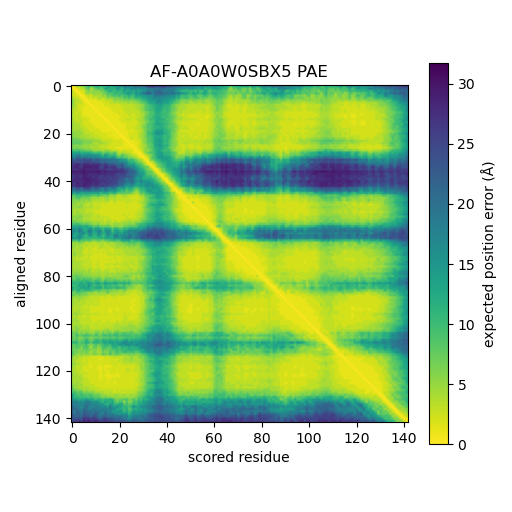0 85.44 88 ARG A O 1
ATOM 703 N N . SER A 1 89 ? 11.203 -3.424 -7.415 1.00 88.56 89 SER A N 1
ATOM 704 C CA . SER A 1 89 ? 11.344 -1.974 -7.504 1.00 88.56 89 SER A CA 1
ATOM 705 C C . SER A 1 89 ? 11.262 -1.298 -6.128 1.00 88.56 89 SER A C 1
ATOM 707 O O . SER A 1 89 ? 10.725 -1.853 -5.160 1.00 88.56 89 SER A O 1
ATOM 709 N N . GLU A 1 90 ? 11.745 -0.056 -6.049 1.00 90.50 90 GLU A N 1
ATOM 710 C CA . GLU A 1 90 ? 11.642 0.781 -4.847 1.00 90.50 90 GLU A CA 1
ATOM 711 C C . GLU A 1 90 ? 10.189 0.895 -4.358 1.00 90.50 90 GLU A C 1
ATOM 713 O O . GLU A 1 90 ? 9.915 0.673 -3.177 1.00 90.50 90 GLU A O 1
ATOM 718 N N . ALA A 1 91 ? 9.238 1.149 -5.265 1.00 91.19 91 ALA A N 1
ATOM 719 C CA . ALA A 1 91 ? 7.826 1.277 -4.911 1.00 91.19 91 ALA A CA 1
ATOM 720 C C . ALA A 1 91 ? 7.230 -0.038 -4.384 1.00 91.19 91 ALA A C 1
ATOM 722 O O . ALA A 1 91 ? 6.485 -0.029 -3.402 1.00 91.19 91 ALA A O 1
ATOM 723 N N . THR A 1 92 ? 7.604 -1.182 -4.967 1.00 91.75 92 THR A N 1
ATOM 724 C CA . THR A 1 92 ? 7.163 -2.500 -4.478 1.00 91.75 92 THR A CA 1
ATOM 725 C C . THR A 1 92 ? 7.679 -2.757 -3.060 1.00 91.75 92 THR A C 1
ATOM 727 O O . THR A 1 92 ? 6.927 -3.184 -2.179 1.00 91.75 92 THR A O 1
ATOM 730 N N . ASN A 1 93 ? 8.958 -2.458 -2.815 1.00 92.12 93 ASN A N 1
ATOM 731 C CA . ASN A 1 93 ? 9.571 -2.599 -1.496 1.00 92.12 93 ASN A CA 1
ATOM 732 C C . ASN A 1 93 ? 8.948 -1.651 -0.467 1.00 92.12 93 ASN A C 1
ATOM 734 O O . ASN A 1 93 ? 8.691 -2.070 0.663 1.00 92.12 93 ASN A O 1
ATOM 738 N N . SER A 1 94 ? 8.640 -0.415 -0.864 1.00 93.25 94 SER A N 1
ATOM 739 C CA . SER A 1 94 ? 7.927 0.552 -0.027 1.00 93.25 94 SER A CA 1
ATOM 740 C C . SER A 1 94 ? 6.550 0.028 0.388 1.00 93.25 94 SER A C 1
ATOM 742 O O . SER A 1 94 ? 6.261 -0.071 1.583 1.00 93.25 94 SER A O 1
ATOM 744 N N . VAL A 1 95 ? 5.710 -0.386 -0.569 1.00 93.56 95 VAL A N 1
ATOM 745 C CA . VAL A 1 95 ? 4.344 -0.862 -0.290 1.00 93.56 95 VAL A CA 1
ATOM 746 C C . VAL A 1 95 ? 4.366 -2.069 0.650 1.00 93.56 95 VAL A C 1
ATOM 748 O O . VAL A 1 95 ? 3.735 -2.035 1.710 1.00 93.56 95 VAL A O 1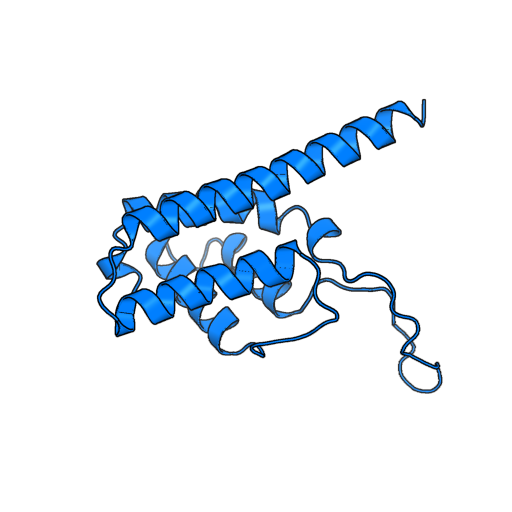
ATOM 751 N N . TYR A 1 96 ? 5.135 -3.113 0.329 1.00 93.81 96 TYR A N 1
ATOM 752 C CA . TYR A 1 96 ? 5.201 -4.311 1.172 1.00 93.81 96 TYR A CA 1
ATOM 753 C C . TYR A 1 96 ? 5.859 -4.038 2.527 1.00 93.81 96 TYR A C 1
ATOM 755 O O . TYR A 1 96 ? 5.369 -4.499 3.560 1.00 93.81 96 TYR A O 1
ATOM 763 N N . GLY A 1 97 ? 6.952 -3.276 2.556 1.00 92.25 97 GLY A N 1
ATOM 764 C CA . GLY A 1 97 ? 7.689 -2.978 3.780 1.00 92.25 97 GLY A CA 1
ATOM 765 C C . GLY A 1 97 ? 6.865 -2.160 4.772 1.00 92.25 97 GLY A C 1
ATOM 766 O O . GLY A 1 97 ? 6.791 -2.505 5.956 1.00 92.25 97 GLY A O 1
ATOM 767 N N . ARG A 1 98 ? 6.198 -1.100 4.302 1.00 92.75 98 ARG A N 1
ATOM 768 C CA . ARG A 1 98 ? 5.383 -0.219 5.151 1.00 92.75 98 ARG A CA 1
ATOM 769 C C . ARG A 1 98 ? 4.148 -0.932 5.689 1.00 92.75 98 ARG A C 1
ATOM 771 O O . ARG A 1 98 ? 3.887 -0.863 6.890 1.00 92.75 98 ARG A O 1
ATOM 778 N N . LEU A 1 99 ? 3.455 -1.703 4.852 1.00 91.81 99 LEU A N 1
ATOM 779 C CA . LEU A 1 99 ? 2.302 -2.499 5.279 1.00 91.81 99 LEU A CA 1
ATOM 780 C C . LEU A 1 99 ? 2.686 -3.562 6.325 1.00 91.81 99 LEU A C 1
ATOM 782 O O . LEU A 1 99 ? 1.991 -3.702 7.331 1.00 91.81 99 LEU A O 1
ATOM 786 N N . ARG A 1 100 ? 3.841 -4.228 6.180 1.00 90.50 100 ARG A N 1
ATOM 787 C CA . ARG A 1 100 ? 4.366 -5.136 7.222 1.00 90.50 100 ARG A CA 1
ATOM 788 C C . ARG A 1 100 ? 4.780 -4.419 8.497 1.00 90.50 100 ARG A C 1
ATOM 790 O O . ARG A 1 100 ? 4.575 -4.945 9.585 1.00 90.50 100 ARG A O 1
ATOM 797 N N . SER A 1 101 ? 5.344 -3.221 8.380 1.00 89.44 101 SER A N 1
ATOM 798 C CA . SER A 1 101 ? 5.741 -2.421 9.544 1.00 89.44 101 SER A CA 1
ATOM 799 C C . SER A 1 101 ? 4.528 -2.034 10.389 1.00 89.44 101 SER A C 1
ATOM 801 O O . SER A 1 101 ? 4.598 -2.060 11.614 1.00 89.44 101 SER A O 1
ATOM 803 N N . LEU A 1 102 ? 3.392 -1.745 9.747 1.00 87.12 102 LEU A N 1
ATOM 804 C CA . LEU A 1 102 ? 2.129 -1.520 10.445 1.00 87.12 102 LEU A CA 1
ATOM 805 C C . LEU A 1 102 ? 1.629 -2.793 11.153 1.00 87.12 102 LEU A C 1
ATOM 807 O O . LEU A 1 102 ? 1.073 -2.689 1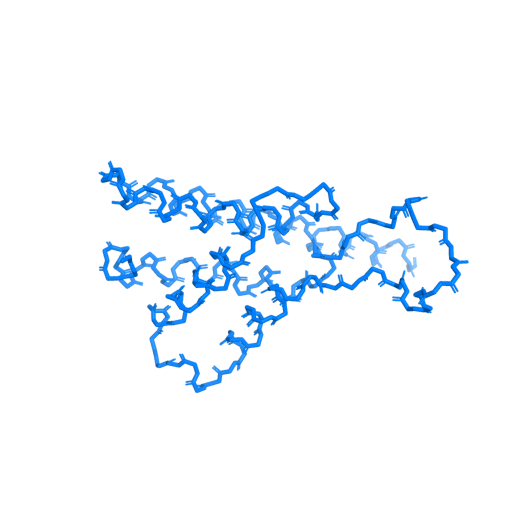2.241 1.00 87.12 102 LEU A O 1
ATOM 811 N N . LEU A 1 103 ? 1.832 -3.987 10.584 1.00 84.81 103 LEU A N 1
ATOM 812 C CA . LEU A 1 103 ? 1.481 -5.247 11.257 1.00 84.81 103 LEU A CA 1
ATOM 813 C C . LEU A 1 103 ? 2.343 -5.476 12.504 1.00 84.81 103 LEU A C 1
ATOM 815 O O . LEU A 1 103 ? 1.803 -5.718 13.578 1.00 84.81 103 LEU A O 1
ATOM 819 N N . LYS A 1 104 ? 3.663 -5.290 12.395 1.00 84.56 104 LYS A N 1
ATOM 820 C CA . LYS A 1 104 ? 4.589 -5.416 13.535 1.00 84.56 104 LYS A CA 1
ATOM 821 C C . LYS A 1 104 ? 4.311 -4.407 14.646 1.00 84.56 104 LYS A C 1
ATOM 823 O O . LYS A 1 104 ? 4.304 -4.760 15.818 1.00 84.56 104 LYS A O 1
ATOM 828 N N . ALA A 1 105 ? 4.004 -3.159 14.293 1.00 81.75 105 ALA A N 1
ATOM 829 C CA . ALA A 1 105 ? 3.651 -2.133 15.273 1.00 81.75 105 ALA A CA 1
ATOM 830 C C . ALA A 1 105 ? 2.415 -2.506 16.106 1.00 81.75 105 ALA A C 1
ATOM 832 O O . ALA A 1 105 ? 2.303 -2.087 17.256 1.00 81.75 105 ALA A O 1
ATOM 833 N N . GLN A 1 106 ? 1.505 -3.311 15.548 1.00 75.50 106 GLN A N 1
ATOM 834 C CA . GLN A 1 106 ? 0.382 -3.861 16.297 1.00 75.50 106 GLN A CA 1
ATOM 835 C C . GLN A 1 106 ? 0.837 -4.877 17.348 1.00 75.50 106 GLN A C 1
ATOM 837 O O . GLN A 1 106 ? 0.363 -4.824 18.481 1.00 75.50 106 GLN A O 1
ATOM 842 N N . GLU A 1 107 ? 1.729 -5.791 16.970 1.00 75.94 107 GLU A N 1
ATOM 843 C CA . GLU A 1 107 ? 2.284 -6.813 17.865 1.00 75.94 107 GLU A CA 1
ATOM 844 C C . GLU A 1 107 ? 3.071 -6.169 19.015 1.00 75.94 107 GLU A C 1
ATOM 846 O O . GLU A 1 107 ? 2.941 -6.578 20.167 1.00 75.94 107 GLU A O 1
ATOM 851 N N . GLU A 1 108 ? 3.806 -5.097 18.716 1.00 79.56 108 GLU A N 1
ATOM 852 C CA . GLU A 1 108 ? 4.666 -4.375 19.660 1.00 79.56 108 GLU A CA 1
ATOM 853 C C . GLU A 1 108 ? 3.956 -3.215 20.397 1.00 79.56 108 GLU A C 1
ATOM 855 O O . GLU A 1 108 ? 4.581 -2.508 21.185 1.00 79.56 108 GLU A O 1
ATOM 860 N N . GLN A 1 109 ? 2.652 -3.002 20.163 1.00 73.12 109 GLN A N 1
ATOM 861 C CA . GLN A 1 109 ? 1.841 -1.909 20.740 1.00 73.12 109 GLN A CA 1
ATOM 862 C C . GLN A 1 109 ? 2.419 -0.493 20.525 1.00 73.12 109 GLN A C 1
ATOM 864 O O . GLN A 1 109 ? 2.257 0.408 21.352 1.00 73.12 109 GLN A O 1
ATOM 869 N N . ILE A 1 110 ? 3.071 -0.269 19.384 1.00 77.69 110 ILE A N 1
ATOM 870 C CA . ILE A 1 110 ? 3.654 1.022 19.006 1.00 77.69 110 ILE A CA 1
ATOM 871 C C . ILE A 1 110 ? 2.565 1.941 18.432 1.00 77.69 110 ILE A C 1
ATOM 873 O O . ILE A 1 110 ? 1.645 1.507 17.738 1.00 77.69 110 ILE A O 1
ATOM 877 N N . SER A 1 111 ? 2.672 3.248 18.691 1.00 78.81 111 SER A N 1
ATOM 878 C CA . SER A 1 111 ? 1.740 4.244 18.148 1.00 78.81 111 SER A CA 1
ATOM 879 C C . SER A 1 111 ? 1.733 4.256 16.613 1.00 78.81 111 SER A C 1
ATOM 881 O O . SER A 1 111 ? 2.743 4.536 15.965 1.00 78.81 111 SER A O 1
ATOM 883 N N . PHE A 1 112 ? 0.555 4.027 16.026 1.00 80.19 112 PHE A N 1
ATOM 884 C CA . PHE A 1 112 ? 0.362 4.000 14.574 1.00 80.19 112 PHE A CA 1
ATOM 885 C C . PHE A 1 112 ? 0.487 5.367 13.899 1.00 80.19 112 PHE A C 1
ATOM 887 O O . PHE A 1 112 ? 0.792 5.417 12.711 1.00 80.19 112 PHE A O 1
ATOM 894 N N . ALA A 1 113 ? 0.249 6.471 14.616 1.00 78.06 113 ALA A N 1
ATOM 895 C CA . ALA A 1 113 ? 0.124 7.797 14.005 1.00 78.06 113 ALA A CA 1
ATOM 896 C C . ALA A 1 113 ? 1.381 8.190 13.208 1.00 78.06 113 ALA A C 1
ATOM 898 O O . ALA A 1 113 ? 1.290 8.484 12.019 1.00 78.06 113 ALA A O 1
ATOM 899 N N . GLY A 1 114 ? 2.562 8.065 13.823 1.00 83.81 114 GLY A N 1
ATOM 900 C CA . GLY A 1 114 ? 3.828 8.395 13.163 1.00 83.81 114 GLY A CA 1
ATOM 901 C C . GLY A 1 114 ? 4.198 7.446 12.018 1.00 83.81 114 GLY A C 1
ATOM 902 O O . GLY A 1 114 ? 4.870 7.856 11.075 1.00 83.81 114 GLY A O 1
ATOM 903 N N . LEU A 1 115 ? 3.753 6.186 12.062 1.00 88.12 115 LEU A N 1
ATOM 904 C CA . LEU A 1 115 ? 3.986 5.228 10.976 1.00 88.12 115 LEU A CA 1
ATOM 905 C C . LEU A 1 115 ? 3.093 5.514 9.774 1.00 88.12 115 LEU A C 1
ATOM 907 O O . LEU A 1 115 ? 3.559 5.453 8.637 1.00 88.12 115 LEU A O 1
ATOM 911 N N . VAL A 1 116 ? 1.828 5.853 10.023 1.00 90.81 116 VAL A N 1
ATOM 912 C CA . VAL A 1 116 ? 0.878 6.241 8.978 1.00 90.81 116 VAL A CA 1
ATOM 913 C C . VAL A 1 116 ? 1.347 7.516 8.289 1.00 90.81 116 VAL A C 1
ATOM 915 O O . VAL A 1 116 ? 1.367 7.547 7.064 1.00 90.81 116 VAL A O 1
ATOM 918 N N . ASP A 1 117 ? 1.775 8.529 9.046 1.00 90.56 117 ASP A N 1
ATOM 919 C CA . ASP A 1 117 ? 2.253 9.795 8.478 1.00 90.56 117 ASP A CA 1
ATOM 920 C C . ASP A 1 117 ? 3.448 9.581 7.542 1.00 90.56 117 ASP A C 1
ATOM 922 O O . ASP A 1 117 ? 3.391 9.988 6.383 1.00 90.56 117 ASP A O 1
ATOM 926 N N . ARG A 1 118 ? 4.471 8.844 7.995 1.00 91.50 118 ARG A N 1
ATOM 927 C CA . ARG A 1 118 ? 5.642 8.514 7.164 1.00 91.50 118 ARG A CA 1
ATOM 928 C C . ARG A 1 118 ? 5.272 7.699 5.928 1.00 91.50 118 ARG A C 1
ATOM 930 O O . ARG A 1 118 ? 5.816 7.932 4.858 1.00 91.50 118 ARG A O 1
ATOM 937 N N . THR A 1 119 ? 4.358 6.738 6.075 1.00 93.75 119 THR A N 1
ATOM 938 C CA . THR A 1 119 ? 3.920 5.887 4.958 1.00 93.75 119 THR A CA 1
ATOM 939 C C . THR A 1 119 ? 3.209 6.713 3.889 1.00 93.75 119 THR A C 1
ATOM 941 O O . THR A 1 119 ? 3.517 6.592 2.709 1.00 93.75 119 THR A O 1
ATOM 944 N N . VAL A 1 120 ? 2.289 7.587 4.304 1.00 94.06 120 VAL A N 1
ATOM 945 C CA . VAL A 1 120 ? 1.552 8.475 3.396 1.00 94.06 120 VAL A CA 1
ATOM 946 C C . VAL A 1 120 ? 2.495 9.455 2.699 1.00 94.06 120 VAL A C 1
ATOM 948 O O . VAL A 1 120 ? 2.377 9.660 1.495 1.00 94.06 120 VAL A O 1
ATOM 951 N N . GLU A 1 121 ? 3.434 10.049 3.434 1.00 94.38 121 GLU A N 1
ATOM 952 C CA . GLU A 1 121 ? 4.427 10.968 2.873 1.00 94.38 121 GLU A CA 1
ATOM 953 C C . GLU A 1 121 ? 5.315 10.284 1.826 1.00 94.38 121 GLU A C 1
ATOM 955 O O . GLU A 1 121 ? 5.502 10.815 0.731 1.00 94.38 121 GLU A O 1
ATOM 960 N N . GLU A 1 122 ? 5.807 9.082 2.124 1.00 94.62 122 GLU A N 1
ATOM 961 C CA . GLU A 1 122 ? 6.643 8.307 1.208 1.00 94.62 122 GLU A CA 1
ATOM 962 C C . GLU A 1 122 ? 5.896 7.931 -0.074 1.00 94.62 122 GLU A C 1
ATOM 964 O O . GLU A 1 122 ? 6.402 8.166 -1.171 1.00 94.62 122 GLU A O 1
ATOM 969 N N . TRP A 1 123 ? 4.672 7.410 0.039 1.00 96.06 123 TRP A N 1
ATOM 970 C CA . TRP A 1 123 ? 3.868 7.030 -1.126 1.00 96.06 123 TRP A CA 1
ATOM 971 C C . TRP A 1 123 ? 3.496 8.230 -1.996 1.00 96.06 123 TRP A C 1
ATOM 973 O O . TRP A 1 123 ? 3.618 8.161 -3.219 1.00 96.06 123 TRP A O 1
ATOM 983 N N . ASN A 1 124 ? 3.130 9.357 -1.382 1.00 93.62 124 ASN A N 1
ATOM 984 C CA . ASN A 1 124 ? 2.887 10.596 -2.117 1.00 93.62 124 ASN A CA 1
ATOM 985 C C . ASN A 1 124 ? 4.161 11.105 -2.806 1.00 93.62 124 ASN A C 1
ATOM 987 O O . ASN A 1 124 ? 4.096 11.595 -3.930 1.00 93.62 124 ASN A O 1
ATOM 991 N N . SER A 1 125 ? 5.322 10.980 -2.159 1.00 93.00 125 SER A N 1
ATOM 992 C CA . SER A 1 125 ? 6.611 11.361 -2.743 1.00 93.00 125 SER A CA 1
ATOM 993 C C . SER A 1 125 ? 6.955 10.503 -3.962 1.00 93.00 125 SER A C 1
ATOM 995 O O . SER A 1 125 ? 7.293 11.050 -5.010 1.00 93.00 125 SER A O 1
ATOM 997 N N . LEU A 1 126 ? 6.798 9.177 -3.870 1.00 92.69 126 LEU A N 1
ATOM 998 C CA . LEU A 1 126 ? 7.006 8.255 -4.993 1.00 92.69 126 LEU A CA 1
ATOM 999 C C . LEU A 1 126 ? 6.078 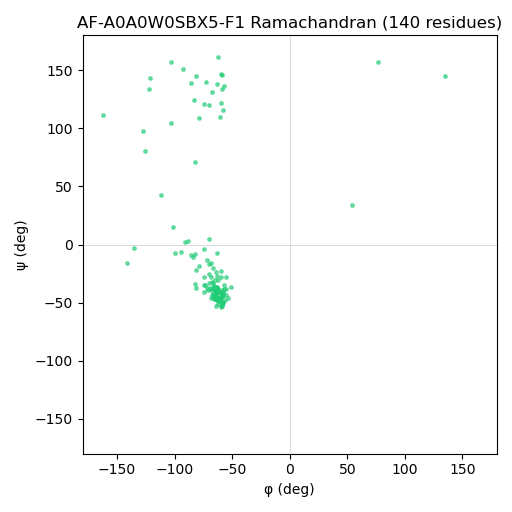8.576 -6.171 1.00 92.69 126 LEU A C 1
ATOM 1001 O O . LEU A 1 126 ? 6.531 8.672 -7.311 1.00 92.69 126 LEU A O 1
ATOM 1005 N N . PHE A 1 127 ? 4.797 8.820 -5.892 1.00 91.38 127 PHE A N 1
ATOM 1006 C CA . PHE A 1 127 ? 3.827 9.212 -6.911 1.00 91.38 127 PHE A CA 1
ATOM 1007 C C . PHE A 1 127 ? 4.191 10.549 -7.577 1.00 91.38 127 PHE A C 1
ATOM 1009 O O . PHE A 1 127 ? 4.224 10.650 -8.803 1.00 91.38 127 PHE A O 1
ATOM 1016 N N . ASN A 1 128 ? 4.522 11.574 -6.787 1.00 90.75 128 ASN A N 1
ATOM 1017 C CA . ASN A 1 128 ? 4.883 12.892 -7.310 1.00 90.75 128 ASN A CA 1
ATOM 1018 C C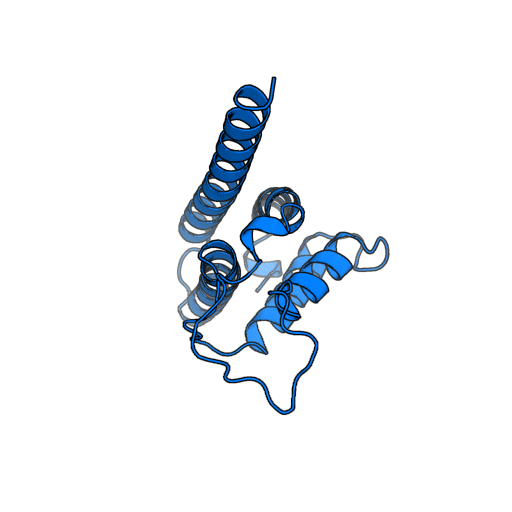 . ASN A 1 128 ? 6.163 12.850 -8.153 1.00 90.75 128 ASN A C 1
ATOM 1020 O O . ASN A 1 128 ? 6.217 13.489 -9.203 1.00 90.75 128 ASN A O 1
ATOM 1024 N N . LYS A 1 129 ? 7.169 12.074 -7.730 1.00 90.06 129 LYS A N 1
ATOM 1025 C CA . LYS A 1 129 ? 8.386 11.840 -8.519 1.00 90.06 129 LYS A CA 1
ATOM 1026 C C . LYS A 1 129 ? 8.055 11.191 -9.863 1.00 90.06 129 LYS A C 1
ATOM 1028 O O . LYS A 1 129 ? 8.512 11.689 -10.885 1.00 90.06 129 LYS A O 1
ATOM 1033 N N . SER A 1 130 ? 7.195 10.167 -9.875 1.00 86.44 130 SER A N 1
ATOM 1034 C CA . SER A 1 130 ? 6.732 9.525 -11.116 1.00 86.44 130 SER A CA 1
ATOM 1035 C C . SER A 1 130 ? 6.095 10.525 -12.083 1.00 86.44 130 SER A C 1
ATOM 1037 O O . SER A 1 130 ? 6.459 10.597 -13.257 1.00 86.44 130 SER A O 1
ATOM 1039 N N . LYS A 1 131 ? 5.193 11.378 -11.579 1.00 85.06 131 LYS A N 1
ATOM 1040 C CA . LYS A 1 131 ? 4.548 12.420 -12.392 1.00 85.06 131 LYS A CA 1
ATOM 1041 C C . LYS A 1 131 ? 5.547 13.414 -12.978 1.00 85.06 131 LYS A C 1
ATOM 1043 O O . LYS A 1 131 ? 5.409 13.793 -14.138 1.00 85.06 131 LYS A O 1
ATOM 1048 N N . GLN A 1 132 ? 6.535 13.843 -12.195 1.00 80.44 132 GLN A N 1
ATOM 1049 C CA . GLN A 1 132 ? 7.561 14.780 -12.658 1.00 80.44 132 GLN A CA 1
ATOM 1050 C C . GLN A 1 132 ? 8.441 14.166 -13.751 1.00 80.44 132 GLN A C 1
ATOM 1052 O O . GLN A 1 132 ? 8.676 14.820 -14.766 1.00 80.44 132 GLN A O 1
ATOM 1057 N N . SER A 1 133 ? 8.855 12.908 -13.585 1.00 73.69 133 SER A N 1
ATOM 1058 C CA . SER A 1 133 ? 9.621 12.175 -14.595 1.00 73.69 133 SER A CA 1
ATOM 1059 C C . SER A 1 133 ? 8.845 12.048 -15.908 1.00 73.69 133 SER A C 1
ATOM 1061 O O . SER A 1 133 ? 9.349 12.466 -16.949 1.00 73.69 133 SER A O 1
ATOM 1063 N N . HIS A 1 134 ? 7.579 11.620 -15.860 1.00 70.38 134 HIS A N 1
ATOM 1064 C CA . HIS A 1 134 ? 6.734 11.512 -17.055 1.00 70.38 134 HIS A CA 1
ATOM 1065 C C . HIS A 1 134 ? 6.472 12.863 -17.746 1.00 70.38 134 HIS A C 1
ATOM 1067 O O . HIS A 1 134 ? 6.471 12.942 -18.975 1.00 70.38 134 HIS A O 1
ATOM 1073 N N . HIS A 1 135 ? 6.286 13.947 -16.983 1.00 61.97 135 HIS A N 1
ATOM 1074 C CA . HIS A 1 135 ? 6.155 15.288 -17.561 1.00 61.97 135 HIS A CA 1
ATOM 1075 C C . HIS A 1 135 ? 7.447 15.769 -18.222 1.00 61.97 135 HIS A C 1
ATOM 1077 O O . HIS A 1 135 ? 7.385 16.403 -19.273 1.00 61.97 135 HIS A O 1
ATOM 1083 N N . SER A 1 136 ? 8.605 15.469 -17.629 1.00 62.16 136 SER A N 1
ATOM 1084 C CA . SER A 1 136 ? 9.892 15.832 -18.216 1.00 62.16 136 SER A CA 1
ATOM 1085 C C . SER A 1 136 ? 10.152 15.072 -19.517 1.00 62.16 136 SER A C 1
ATOM 1087 O O . SER A 1 136 ? 10.458 15.706 -20.519 1.00 62.16 136 SER A O 1
ATOM 1089 N N . GLU A 1 137 ? 9.912 13.758 -19.562 1.00 60.41 137 GLU A N 1
ATOM 1090 C CA . GLU A 1 137 ? 10.059 12.945 -20.780 1.00 60.41 137 GLU A CA 1
ATOM 1091 C C . GLU A 1 137 ? 9.128 13.410 -21.906 1.00 60.41 137 GLU A C 1
ATOM 1093 O O . GLU A 1 137 ? 9.553 13.528 -23.054 1.00 60.41 137 GLU A O 1
ATOM 1098 N N . SER A 1 138 ? 7.879 13.766 -21.583 1.00 60.66 138 SER A N 1
ATOM 1099 C CA . SER A 1 138 ? 6.927 14.293 -22.569 1.00 60.66 138 SER A CA 1
ATOM 1100 C C . SER A 1 138 ? 7.365 15.625 -23.192 1.00 60.66 138 SER A C 1
ATOM 1102 O O . SER A 1 138 ? 6.948 15.921 -24.310 1.00 60.66 138 SER A O 1
ATOM 1104 N N . LEU A 1 139 ? 8.167 16.435 -22.492 1.00 58.94 139 LEU A N 1
ATOM 1105 C CA . LEU A 1 139 ? 8.6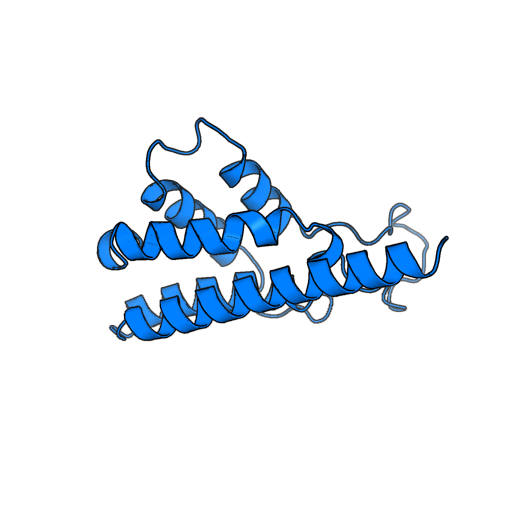82 17.712 -22.999 1.00 58.94 139 LEU A CA 1
ATOM 1106 C C . LEU A 1 139 ? 9.905 17.540 -23.910 1.00 58.94 139 LEU A C 1
ATOM 1108 O O . LEU A 1 139 ? 10.169 18.417 -24.724 1.00 58.94 139 LEU A O 1
ATOM 1112 N N . PHE A 1 140 ? 10.635 16.426 -23.803 1.00 53.09 140 PHE A N 1
ATOM 1113 C CA . PHE A 1 140 ? 11.793 16.130 -24.658 1.00 53.09 140 PHE A CA 1
ATOM 1114 C C . PHE A 1 140 ? 11.421 15.461 -25.992 1.00 53.09 140 PHE A C 1
ATOM 1116 O O . PHE A 1 140 ? 12.275 15.331 -26.867 1.00 53.09 140 PHE A O 1
ATOM 1123 N N . HIS A 1 141 ? 10.162 15.050 -26.163 1.00 49.94 141 HIS A N 1
ATOM 1124 C CA . HIS A 1 141 ? 9.655 14.401 -27.377 1.00 49.94 141 HIS A CA 1
ATOM 1125 C C . HIS A 1 141 ? 8.851 15.329 -28.310 1.00 49.94 141 HIS A C 1
ATOM 1127 O O . HIS A 1 141 ? 8.172 14.830 -29.210 1.00 49.94 141 HIS A O 1
ATOM 1133 N N . HIS A 1 142 ? 8.936 16.652 -28.125 1.00 42.78 142 HIS A N 1
ATOM 1134 C CA . HIS A 1 142 ? 8.249 17.654 -28.948 1.00 42.78 142 HIS A CA 1
ATOM 1135 C C . HIS A 1 142 ? 9.203 18.580 -29.705 1.00 42.78 142 HIS A C 1
ATOM 1137 O O . HIS A 1 142 ? 10.205 19.024 -29.105 1.00 42.78 142 HIS A O 1
#

Nearest PDB structures (foldseek):
  4jza-assembly3_A  TM=8.966E-01  e=9.784E-12  Legionella longbeachae NSW150
  4jza-assembly2_B  TM=8.972E-01  e=1.346E-11  Legionella longbeachae NSW150

Solvent-accessible surface area (backbone atoms only — not comparable to full-atom values): 8335 Å² total; per-residue (Å²): 108,50,79,76,59,28,70,68,51,33,43,50,49,47,67,29,44,54,65,36,63,70,47,53,74,54,35,31,29,72,90,66,90,84,72,82,83,84,86,67,94,80,78,70,66,55,63,50,67,65,59,52,54,43,43,52,49,70,70,40,85,81,56,49,100,43,56,43,54,42,50,49,53,46,50,51,54,48,66,78,46,78,93,78,63,90,63,56,20,71,54,46,49,48,56,47,51,49,55,48,49,57,54,51,30,60,79,70,70,48,77,58,66,68,55,52,52,53,47,34,51,50,38,45,48,55,39,52,51,50,53,52,53,55,55,52,56,61,61,74,74,110

Foldseek 3Di:
DLVVCPQVLLVLLLVLVQLLLVLQVQWFFDDDPPDDDDPDPDPPRGRPPLSVVLNCCSVDPPQDPGSSSSLVVNLVSLVPDDLDDPRTGPSRNLSSVLSVVLVVCVVVVHDCPVSSVVSSVVSNVSSVVSVVVVVVVVVVVD

Sequence (142 aa):
MARQLGKKNCNRLYDALHPLINEKSLFTPEPSSRWSTLFFTDTSPTTPEGIEQISELMLSPTSGKDNLVRLEKILQIVLDRPIADETRSEATNSVYGRLRSLLKAQEEQISFAGLVDRTVEEWNSLFNKSKQSHHSESLFHH

Mean predicted aligned error: 8.57 Å

Organism: NCBI:txid28084

InterPro domains:
  IPR041034 Phosphoinositide phosphatase, C-terminal [PF18365] (4-131)

Radius of gyration: 16.59 Å; Cα contacts (8 Å, |Δi|>4): 115; chains: 1; bounding box: 39×40×50 Å

pLDDT: mean 79.76, std 13.75, range [42.78, 96.06]

Secondary structure (DSSP, 8-state):
-HHHHHHHHHHHHHHHHHHHHH-GGGGSPP--TT--SSS----SPPPPHHHHHHHHHHH-TTS-SSHHHHHHHHHHHHHTS-S--TTS-HHHHHHHHHHHHHHHHHHTT--HHHHHHHHHHHHHHHHHHHHHHHHHHHHHT-